Protein AF-A0AAJ0Q1V1-F1 (afdb_monomer_lite)

pLDDT: mean 75.64, std 7.51, range [53.06, 86.56]

Sequence (68 aa):
MDQFLDTVVTLGPPPLIVSLVFVLAYLLVGIPVHCWRGAESRDVFGTLAGVFAALAYITLILSVTRNA

Radius of gyration: 14.28 Å; chains: 1; bounding box: 32×17×38 Å

Structure (mmCIF, N/CA/C/O backbone):
data_AF-A0AAJ0Q1V1-F1
#
_entry.id   AF-A0AAJ0Q1V1-F1
#
loop_
_atom_site.group_PDB
_atom_site.id
_atom_site.type_symbol
_atom_site.label_atom_id
_atom_site.label_alt_id
_atom_site.label_comp_id
_atom_site.label_asym_id
_atom_site.label_entity_id
_atom_site.label_seq_id
_atom_site.pdbx_PDB_ins_code
_atom_site.Cartn_x
_atom_site.Cartn_y
_atom_site.Cartn_z
_atom_site.occupancy
_atom_site.B_iso_or_equiv
_atom_site.auth_seq_id
_atom_site.auth_comp_id
_atom_site.auth_asym_id
_atom_site.auth_atom_id
_atom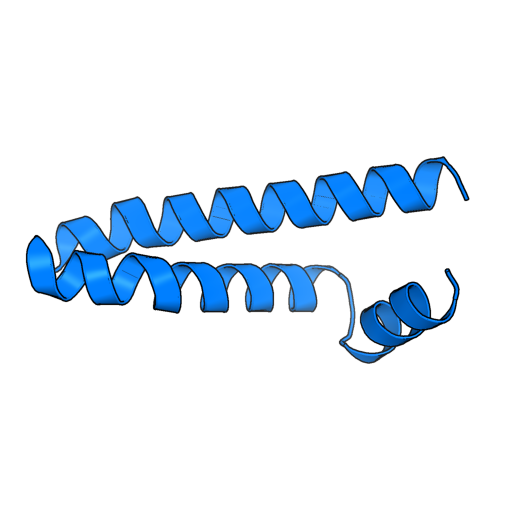_site.pdbx_PDB_model_num
ATOM 1 N N . MET A 1 1 ? -12.633 -12.820 16.342 1.00 55.81 1 MET A N 1
ATOM 2 C CA . MET A 1 1 ? -12.738 -11.546 15.593 1.00 55.81 1 MET A CA 1
ATOM 3 C C . MET A 1 1 ? -11.804 -10.504 16.203 1.00 55.81 1 MET A C 1
ATOM 5 O O . MET A 1 1 ? -11.191 -9.738 15.471 1.00 55.81 1 MET A O 1
ATOM 9 N N . ASP A 1 2 ? -11.599 -10.585 17.517 1.00 60.75 2 ASP A N 1
ATOM 10 C CA . ASP A 1 2 ? -10.744 -9.710 18.327 1.00 60.75 2 ASP A CA 1
ATOM 11 C C . ASP A 1 2 ? -9.280 -9.710 1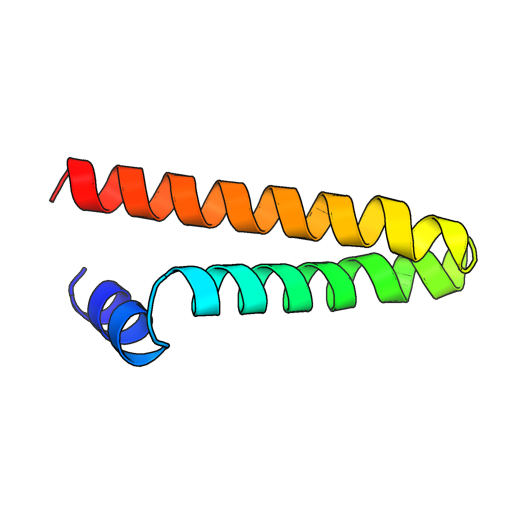7.889 1.00 60.75 2 ASP A C 1
ATOM 13 O O . ASP A 1 2 ? -8.713 -8.648 17.708 1.00 60.75 2 ASP A O 1
ATOM 17 N N . GLN A 1 3 ? -8.697 -10.870 17.570 1.00 68.50 3 GLN A N 1
ATOM 18 C CA . GLN A 1 3 ? -7.296 -10.950 17.132 1.00 68.50 3 GLN A CA 1
ATOM 19 C C . GLN A 1 3 ? -7.015 -10.157 15.843 1.00 68.50 3 GLN A C 1
ATOM 21 O O . GLN A 1 3 ? -5.936 -9.588 15.687 1.00 68.50 3 GLN A O 1
ATOM 26 N N . PHE A 1 4 ? -7.976 -10.100 14.914 1.00 64.56 4 PHE A N 1
ATOM 27 C CA . PHE A 1 4 ? -7.819 -9.335 13.676 1.00 64.56 4 PHE A CA 1
ATOM 28 C C . PHE A 1 4 ? -7.892 -7.832 13.951 1.00 64.56 4 PHE A C 1
ATOM 30 O O . PHE A 1 4 ? -7.059 -7.078 13.455 1.00 64.56 4 PHE A O 1
ATOM 37 N N . LEU A 1 5 ? -8.844 -7.409 14.788 1.00 64.19 5 LEU A N 1
ATOM 38 C CA . LEU A 1 5 ? -8.978 -6.012 15.193 1.00 64.19 5 LEU A CA 1
ATOM 39 C C . LEU A 1 5 ? -7.799 -5.546 16.051 1.00 64.19 5 LEU A C 1
ATOM 41 O O . LEU A 1 5 ? -7.292 -4.461 15.796 1.00 64.19 5 LEU A O 1
ATOM 45 N N . ASP A 1 6 ? -7.303 -6.368 16.978 1.00 66.56 6 ASP A N 1
ATOM 46 C CA . ASP A 1 6 ? -6.095 -6.078 17.757 1.00 66.56 6 ASP A CA 1
ATOM 47 C C . ASP A 1 6 ? -4.891 -5.902 16.836 1.00 66.56 6 ASP A C 1
ATOM 49 O O . ASP A 1 6 ? -4.166 -4.920 16.943 1.00 66.56 6 ASP A O 1
ATOM 53 N N . THR A 1 7 ? -4.708 -6.794 15.858 1.00 66.12 7 THR A N 1
ATOM 54 C CA . THR A 1 7 ? -3.600 -6.683 14.895 1.00 66.12 7 THR A CA 1
ATOM 55 C C . THR A 1 7 ? -3.691 -5.381 14.092 1.00 66.12 7 THR A C 1
ATOM 57 O O . THR A 1 7 ? -2.687 -4.691 13.921 1.00 66.12 7 THR A O 1
ATOM 60 N N . VAL A 1 8 ? -4.896 -5.006 13.648 1.00 62.44 8 VAL A N 1
ATOM 61 C CA . VAL A 1 8 ? -5.164 -3.747 12.936 1.00 62.44 8 VAL A CA 1
ATOM 62 C C . VAL A 1 8 ? -4.915 -2.533 13.837 1.00 62.44 8 VAL A C 1
ATOM 64 O O . VAL A 1 8 ? -4.241 -1.601 13.425 1.00 62.44 8 VAL A O 1
ATOM 67 N N . VAL A 1 9 ? -5.380 -2.537 15.084 1.00 64.69 9 VAL A N 1
ATOM 68 C CA . VAL A 1 9 ? -5.159 -1.427 16.027 1.00 64.69 9 VAL A CA 1
ATOM 69 C C . VAL A 1 9 ? -3.675 -1.291 16.389 1.00 64.69 9 VAL A C 1
ATOM 71 O O . VAL A 1 9 ? -3.165 -0.173 16.483 1.00 64.69 9 VAL A O 1
ATOM 74 N N . THR A 1 10 ? -2.955 -2.409 16.513 1.00 68.00 10 THR A N 1
ATOM 75 C CA . THR A 1 10 ? -1.513 -2.428 16.819 1.00 68.00 10 THR A CA 1
ATOM 76 C C . THR A 1 10 ? -0.662 -1.941 15.640 1.00 68.00 10 THR A C 1
ATOM 78 O O . THR A 1 10 ? 0.397 -1.353 15.847 1.00 68.00 10 THR A O 1
ATOM 81 N N . LEU A 1 11 ? -1.127 -2.138 14.399 1.00 64.44 11 LEU A N 1
ATOM 82 C CA . LEU A 1 11 ? -0.472 -1.646 13.176 1.00 64.44 11 LEU A CA 1
ATOM 83 C C . LEU A 1 11 ? -0.536 -0.113 13.019 1.00 64.44 11 LEU A C 1
ATOM 85 O O . LEU A 1 11 ? 0.190 0.446 12.195 1.00 64.44 11 LEU A O 1
ATOM 89 N N . GLY A 1 12 ? -1.358 0.573 13.815 1.00 69.12 12 GLY A N 1
ATOM 90 C CA . GLY A 1 12 ? -1.458 2.030 13.853 1.00 69.12 12 GLY A CA 1
ATOM 91 C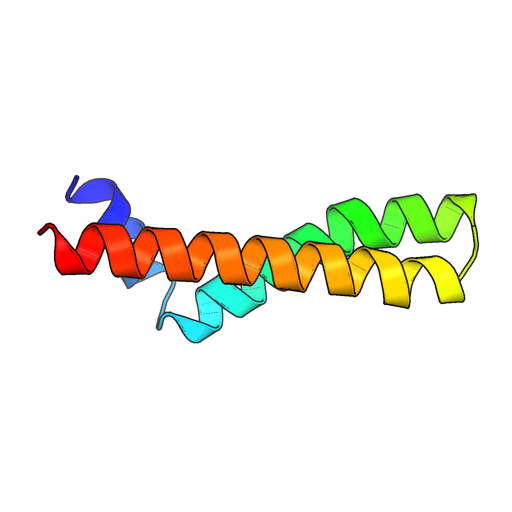 C . GLY A 1 12 ? -2.783 2.573 13.303 1.00 69.12 12 GLY A C 1
ATOM 92 O O . GLY A 1 12 ? -3.665 1.815 12.902 1.00 69.12 12 GLY A O 1
ATOM 93 N N . PRO A 1 13 ? -2.967 3.907 13.294 1.00 74.44 13 PRO A N 1
ATOM 94 C CA . PRO A 1 13 ? -4.193 4.541 12.820 1.00 74.44 13 PRO A CA 1
ATOM 95 C C . PRO A 1 13 ?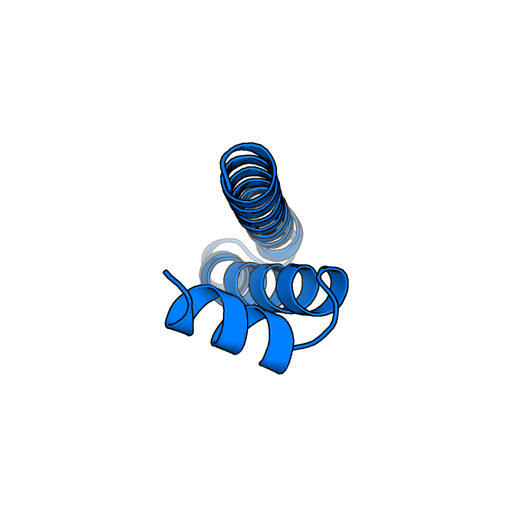 -4.553 4.103 11.383 1.00 74.44 13 PRO A C 1
ATOM 97 O O . PRO A 1 13 ? -3.654 3.916 10.561 1.00 74.44 13 PRO A O 1
ATOM 100 N N . PRO A 1 14 ? -5.851 4.000 11.024 1.00 74.06 14 PRO A N 1
ATOM 101 C CA . PRO A 1 14 ? -6.306 3.461 9.735 1.00 74.06 14 PRO A CA 1
ATOM 102 C C . PRO A 1 14 ? -5.598 4.006 8.475 1.00 74.06 14 PRO A C 1
ATOM 104 O O . PRO A 1 14 ? -5.339 3.213 7.566 1.00 74.06 14 PRO A O 1
ATOM 107 N N . PRO A 1 15 ? -5.219 5.302 8.396 1.00 78.12 15 PRO A N 1
ATOM 108 C CA . PRO A 1 15 ? -4.454 5.835 7.269 1.00 78.12 15 PRO A CA 1
ATOM 109 C C . PRO A 1 15 ? -3.087 5.166 7.070 1.00 78.12 15 PRO A C 1
ATOM 111 O O . PRO A 1 15 ? -2.659 4.995 5.929 1.00 78.12 15 PRO A O 1
ATOM 114 N N . LEU A 1 16 ? -2.410 4.753 8.149 1.00 77.12 16 LEU A N 1
ATOM 115 C CA . LEU A 1 16 ? -1.126 4.056 8.051 1.00 77.12 16 LEU A CA 1
ATOM 116 C C . LEU A 1 16 ? -1.293 2.700 7.370 1.00 77.12 16 LEU A C 1
ATOM 118 O O . LEU A 1 16 ? -0.535 2.375 6.460 1.00 77.12 16 LEU A O 1
ATOM 122 N N . ILE A 1 17 ? -2.329 1.948 7.728 1.00 79.50 17 ILE A N 1
ATOM 123 C CA . ILE A 1 17 ? -2.568 0.626 7.140 1.00 79.50 17 ILE A CA 1
ATOM 124 C C . ILE A 1 17 ? -2.969 0.755 5.672 1.00 79.50 17 ILE A C 1
ATOM 126 O O . ILE A 1 17 ? -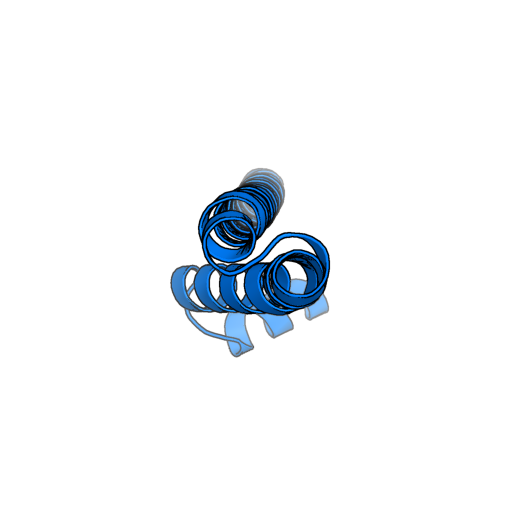2.468 0.011 4.834 1.00 79.50 17 ILE A O 1
ATOM 130 N N . VAL A 1 18 ? -3.777 1.764 5.336 1.00 80.19 18 VAL A N 1
ATOM 131 C CA . VAL A 1 18 ? -4.090 2.107 3.942 1.00 80.19 18 VAL A CA 1
ATOM 132 C C . VAL A 1 18 ? -2.820 2.419 3.149 1.00 80.19 18 VAL A C 1
ATOM 134 O O . VAL A 1 18 ? -2.644 1.895 2.049 1.00 80.19 18 VAL A O 1
ATOM 137 N N . SER A 1 19 ? -1.910 3.223 3.706 1.00 81.88 19 SER A N 1
ATOM 138 C CA . SER A 1 19 ? -0.643 3.546 3.042 1.00 81.88 19 SER A CA 1
ATOM 139 C C . SER A 1 19 ? 0.249 2.313 2.859 1.00 81.88 19 SER A C 1
ATOM 141 O O . SER A 1 19 ? 0.860 2.147 1.807 1.00 81.88 19 SER A O 1
ATOM 143 N N . LEU A 1 20 ? 0.256 1.395 3.827 1.00 81.81 20 LEU A N 1
ATOM 144 C CA . LEU A 1 20 ? 1.033 0.159 3.771 1.00 81.81 20 LEU A CA 1
ATOM 145 C C . LEU A 1 20 ? 0.477 -0.813 2.721 1.00 81.81 20 LEU A C 1
ATOM 147 O O . LEU A 1 20 ? 1.238 -1.363 1.926 1.00 81.81 20 LEU A O 1
ATOM 151 N N . VAL A 1 21 ? -0.849 -0.967 2.660 1.00 82.12 21 VAL A N 1
ATOM 152 C CA . VAL A 1 21 ? -1.540 -1.749 1.622 1.00 82.12 21 VAL A CA 1
ATOM 153 C C . VAL A 1 21 ? -1.284 -1.155 0.235 1.00 82.12 21 VAL A C 1
ATOM 155 O O . VAL A 1 21 ? -0.987 -1.898 -0.702 1.00 82.12 21 VAL A O 1
ATOM 158 N N . PHE A 1 22 ? -1.329 0.174 0.104 1.00 83.62 22 PHE A N 1
ATOM 159 C CA . PHE A 1 22 ? -1.005 0.870 -1.141 1.00 83.62 22 PHE A CA 1
ATOM 160 C C . PHE A 1 22 ? 0.442 0.605 -1.575 1.00 83.62 22 PHE A C 1
ATOM 162 O O . PHE A 1 22 ? 0.672 0.229 -2.723 1.00 83.62 22 PHE A O 1
ATOM 169 N N . VAL A 1 23 ? 1.412 0.748 -0.665 1.00 84.62 23 VAL A N 1
ATOM 170 C CA . VAL A 1 23 ? 2.834 0.492 -0.944 1.00 84.62 23 VAL A CA 1
ATOM 171 C C . VAL A 1 23 ? 3.055 -0.960 -1.360 1.00 84.62 23 VAL A C 1
ATOM 173 O O . VAL A 1 23 ? 3.731 -1.207 -2.356 1.00 84.62 23 VAL A O 1
ATOM 176 N N . LEU A 1 24 ? 2.454 -1.924 -0.658 1.00 82.25 24 LEU A N 1
ATOM 177 C CA . LEU A 1 24 ? 2.552 -3.342 -1.012 1.00 82.25 24 LEU A CA 1
ATOM 178 C C . LEU A 1 24 ? 2.002 -3.622 -2.409 1.00 82.25 24 LEU A C 1
ATOM 180 O O . LEU A 1 24 ? 2.680 -4.258 -3.213 1.00 82.25 24 LEU A O 1
ATOM 184 N N . ALA A 1 25 ? 0.803 -3.130 -2.717 1.00 80.88 25 ALA A N 1
ATOM 185 C CA . ALA A 1 25 ? 0.193 -3.306 -4.030 1.00 80.88 25 ALA A CA 1
ATOM 186 C C . ALA A 1 25 ? 1.000 -2.603 -5.135 1.00 80.88 25 ALA A C 1
ATOM 188 O O . ALA A 1 25 ? 1.208 -3.178 -6.203 1.00 80.88 25 ALA A O 1
ATOM 189 N N . TYR A 1 26 ? 1.524 -1.404 -4.871 1.00 79.44 26 TYR A N 1
ATOM 190 C CA . TYR A 1 26 ? 2.388 -0.683 -5.804 1.00 79.44 26 TYR A CA 1
ATOM 191 C C . TYR A 1 26 ? 3.708 -1.427 -6.054 1.00 79.44 26 TYR A C 1
ATOM 193 O O . TYR A 1 26 ? 4.166 -1.494 -7.191 1.00 79.44 26 TYR A O 1
ATOM 201 N N . LEU A 1 27 ? 4.308 -2.046 -5.036 1.00 81.38 27 LEU A N 1
ATOM 202 C CA . LEU A 1 27 ? 5.517 -2.857 -5.205 1.00 81.38 27 LEU A CA 1
ATOM 203 C C . LEU A 1 27 ? 5.222 -4.164 -5.957 1.00 81.38 27 LEU A C 1
ATOM 205 O O . LEU A 1 27 ? 5.940 -4.500 -6.894 1.00 81.38 27 LEU A O 1
ATOM 209 N N . LEU A 1 28 ? 4.153 -4.874 -5.587 1.00 81.44 28 LEU A N 1
ATOM 210 C CA . LEU A 1 28 ? 3.778 -6.168 -6.172 1.00 81.44 28 LEU A CA 1
ATOM 211 C C . LEU A 1 28 ? 3.258 -6.063 -7.605 1.00 81.44 28 LEU A C 1
ATOM 213 O O . LEU A 1 28 ? 3.445 -6.996 -8.376 1.00 81.44 28 LEU A O 1
ATOM 217 N N . VAL A 1 29 ? 2.594 -4.965 -7.965 1.00 78.56 29 VAL A N 1
ATOM 218 C CA . VAL A 1 29 ? 2.023 -4.776 -9.308 1.00 78.56 29 VAL A CA 1
ATOM 219 C C . VAL A 1 29 ? 2.861 -3.803 -10.121 1.00 78.56 29 VAL A C 1
ATOM 221 O O . VAL A 1 29 ? 3.192 -4.083 -11.271 1.00 78.56 29 VAL A O 1
ATOM 224 N N . GLY A 1 30 ? 3.259 -2.681 -9.529 1.00 74.69 30 GLY A N 1
ATOM 225 C CA . GLY A 1 30 ? 4.037 -1.657 -10.211 1.00 74.69 30 GLY A CA 1
ATOM 226 C C . GLY A 1 30 ? 5.414 -2.159 -10.639 1.00 74.69 30 GLY A C 1
ATOM 227 O O . GLY A 1 30 ? 5.759 -1.979 -11.803 1.00 74.69 30 GLY A O 1
ATOM 228 N N . ILE A 1 31 ? 6.202 -2.802 -9.764 1.00 75.75 31 ILE A N 1
ATOM 229 C CA . ILE A 1 31 ? 7.566 -3.243 -10.131 1.00 75.75 31 ILE A CA 1
ATOM 230 C C . ILE A 1 31 ? 7.547 -4.289 -11.257 1.00 75.75 31 ILE A C 1
ATOM 232 O O . ILE A 1 31 ? 8.288 -4.116 -12.225 1.00 75.75 31 ILE A O 1
ATOM 236 N N . PRO A 1 32 ? 6.707 -5.340 -11.228 1.00 74.56 32 PRO A N 1
ATOM 237 C CA . PRO A 1 32 ? 6.660 -6.280 -12.348 1.00 74.56 32 PRO A CA 1
ATOM 238 C C . PRO A 1 32 ? 6.208 -5.623 -13.654 1.00 74.56 32 PRO A C 1
ATOM 240 O O . PRO A 1 32 ? 6.777 -5.888 -14.714 1.00 74.56 32 PRO A O 1
ATOM 243 N N . VAL A 1 33 ? 5.228 -4.718 -13.585 1.00 77.06 33 VAL A N 1
ATOM 244 C CA . VAL A 1 33 ? 4.741 -3.982 -14.759 1.00 77.06 33 VAL A CA 1
ATOM 245 C C . VAL A 1 33 ? 5.810 -3.025 -15.300 1.00 77.06 33 VAL A C 1
ATOM 247 O O . VAL A 1 33 ? 5.981 -2.944 -16.516 1.00 77.06 33 VAL A O 1
ATOM 250 N N . HIS A 1 34 ? 6.601 -2.400 -14.421 1.00 75.81 34 HIS A N 1
ATOM 251 C CA . HIS A 1 34 ? 7.769 -1.591 -14.778 1.00 75.81 34 HIS A CA 1
ATOM 252 C C . HIS A 1 34 ? 8.745 -2.372 -15.659 1.00 75.81 34 HIS A C 1
ATOM 254 O O . HIS A 1 34 ? 9.142 -1.895 -16.722 1.00 75.81 34 HIS A O 1
ATOM 260 N N . CYS A 1 35 ? 9.094 -3.589 -15.232 1.00 76.75 35 CYS A N 1
ATOM 261 C CA . CYS A 1 35 ? 10.039 -4.446 -15.940 1.00 76.75 35 CYS A CA 1
ATOM 262 C C . CYS A 1 35 ? 9.510 -4.913 -17.305 1.00 76.75 35 CYS A C 1
ATOM 264 O O . CYS A 1 35 ? 10.305 -5.147 -18.210 1.00 76.75 35 CYS A O 1
ATOM 266 N N . TRP A 1 36 ? 8.188 -5.037 -17.475 1.00 76.38 36 TRP A N 1
ATOM 267 C CA . TRP A 1 36 ? 7.586 -5.503 -18.730 1.00 76.38 36 TRP A CA 1
ATOM 268 C C . TRP A 1 36 ? 7.223 -4.402 -19.728 1.00 76.38 36 TRP A C 1
ATOM 270 O O . TRP A 1 36 ? 7.286 -4.642 -20.933 1.00 76.38 36 TRP A O 1
ATOM 280 N N . ARG A 1 37 ? 6.784 -3.226 -19.268 1.00 75.06 37 ARG A N 1
ATOM 281 C CA . ARG A 1 37 ? 6.180 -2.182 -20.125 1.00 75.06 37 ARG A CA 1
ATOM 282 C C . ARG A 1 37 ? 6.774 -0.786 -19.918 1.00 75.06 37 ARG A C 1
ATOM 284 O O . ARG A 1 37 ? 6.304 0.165 -20.538 1.00 75.06 37 ARG A O 1
ATOM 291 N N . GLY A 1 38 ? 7.820 -0.657 -19.101 1.00 77.81 38 GLY A N 1
ATOM 292 C CA . GLY A 1 38 ? 8.542 0.596 -18.880 1.00 77.81 38 GLY A CA 1
ATOM 293 C C . GLY A 1 38 ? 7.960 1.473 -17.767 1.00 77.81 38 GLY A C 1
ATOM 294 O O . GLY A 1 38 ? 6.925 1.167 -17.169 1.00 77.81 38 GLY A O 1
ATOM 295 N N . ALA A 1 39 ? 8.651 2.581 -17.480 1.00 74.38 39 ALA A N 1
ATOM 296 C CA . ALA A 1 39 ? 8.406 3.458 -16.329 1.00 74.38 39 ALA A CA 1
ATOM 297 C C . ALA A 1 39 ? 6.964 3.964 -16.203 1.00 74.38 39 ALA A C 1
ATOM 299 O O . ALA A 1 39 ? 6.372 3.836 -15.136 1.00 74.38 39 ALA A O 1
ATOM 300 N N . GLU A 1 40 ? 6.375 4.422 -17.304 1.00 74.88 40 GLU A N 1
ATOM 301 C CA . GLU A 1 40 ? 5.010 4.967 -17.351 1.00 74.88 40 GLU A CA 1
ATOM 302 C C . GLU A 1 40 ? 3.947 3.952 -16.895 1.00 74.88 40 GLU A C 1
ATOM 304 O O . GLU A 1 40 ? 2.983 4.279 -16.204 1.00 74.88 40 GLU A O 1
ATOM 309 N N . SER A 1 41 ? 4.136 2.677 -17.243 1.00 71.50 41 SER A N 1
ATOM 310 C CA . SER A 1 41 ? 3.174 1.624 -16.911 1.00 71.50 41 SER A CA 1
ATOM 311 C C . SER A 1 41 ? 3.162 1.286 -15.416 1.00 71.50 41 SER A C 1
ATOM 313 O O . SER A 1 41 ? 2.107 0.971 -14.864 1.00 71.50 41 SER A O 1
ATOM 315 N N . ARG A 1 42 ? 4.306 1.417 -14.733 1.00 72.56 42 ARG A N 1
ATOM 316 C CA . ARG A 1 42 ? 4.408 1.248 -13.277 1.00 72.56 42 ARG A CA 1
ATOM 317 C C . ARG A 1 42 ? 3.524 2.246 -12.552 1.00 72.56 42 ARG A C 1
ATOM 319 O O . ARG A 1 42 ? 2.785 1.865 -11.647 1.00 72.56 42 ARG A O 1
ATOM 326 N N . ASP A 1 43 ? 3.620 3.509 -12.946 1.00 76.44 43 ASP A N 1
ATOM 327 C CA . ASP A 1 43 ? 2.967 4.593 -12.229 1.00 76.44 43 ASP A CA 1
ATOM 328 C C . ASP A 1 43 ? 1.452 4.542 -12.430 1.00 76.44 43 ASP A C 1
ATOM 330 O O . ASP A 1 43 ? 0.714 4.743 -11.473 1.00 76.44 43 ASP A O 1
ATOM 334 N N . VAL A 1 44 ? 0.955 4.151 -13.607 1.00 75.94 44 VAL A N 1
ATOM 335 C CA . VAL A 1 44 ? -0.495 4.004 -13.821 1.00 75.94 44 VAL A CA 1
ATOM 336 C C . VAL A 1 44 ? -1.043 2.736 -13.154 1.00 75.94 44 VAL A C 1
ATOM 338 O O . VAL A 1 44 ? -1.965 2.809 -12.341 1.00 75.94 44 VAL A O 1
ATOM 341 N N . PHE A 1 45 ? -0.481 1.560 -13.457 1.00 76.88 45 PHE A N 1
ATOM 342 C CA . PHE A 1 45 ? -1.039 0.288 -12.978 1.00 76.88 45 PHE A CA 1
ATOM 343 C C . PHE A 1 45 ? -0.750 0.027 -11.498 1.00 76.88 45 PHE A C 1
ATOM 345 O O . PHE A 1 45 ? -1.620 -0.480 -10.791 1.00 76.88 45 PHE A O 1
ATOM 352 N N . GLY A 1 46 ? 0.435 0.404 -11.011 1.00 77.81 46 GLY A N 1
ATOM 353 C CA . GLY A 1 46 ? 0.791 0.286 -9.598 1.00 77.81 46 GLY A CA 1
ATOM 354 C C . GLY A 1 46 ? -0.066 1.192 -8.717 1.00 77.81 46 GLY A C 1
ATOM 355 O O . GLY A 1 46 ? -0.558 0.751 -7.680 1.00 77.81 46 GLY A O 1
ATOM 356 N N . THR A 1 47 ? -0.311 2.434 -9.146 1.00 81.19 47 THR A N 1
ATOM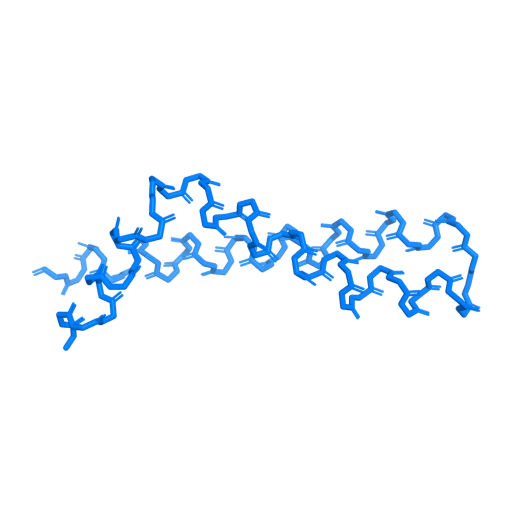 357 C CA . THR A 1 47 ? -1.155 3.376 -8.390 1.00 81.19 47 THR A CA 1
ATOM 358 C C . THR A 1 47 ? -2.614 2.932 -8.400 1.00 81.19 47 THR A C 1
ATOM 360 O O . THR A 1 47 ? -3.247 2.936 -7.348 1.00 81.19 47 THR A O 1
ATOM 363 N N . LEU A 1 48 ? -3.146 2.471 -9.540 1.00 80.88 48 LEU A N 1
ATOM 364 C CA . LEU A 1 48 ? -4.502 1.914 -9.605 1.00 80.88 48 LEU A CA 1
ATOM 365 C C . LEU A 1 48 ? -4.655 0.693 -8.690 1.00 80.88 48 LEU A C 1
ATOM 367 O O . LEU A 1 48 ? -5.603 0.641 -7.910 1.00 80.88 48 LEU A O 1
ATOM 371 N N . ALA A 1 49 ? -3.710 -0.251 -8.728 1.00 80.38 49 ALA A N 1
ATOM 372 C CA . ALA A 1 49 ? -3.725 -1.417 -7.846 1.00 80.38 49 ALA A CA 1
ATOM 373 C C . ALA A 1 49 ? -3.694 -1.015 -6.363 1.00 80.38 49 ALA A C 1
ATOM 375 O O . ALA A 1 49 ? -4.473 -1.539 -5.566 1.00 80.38 49 ALA A O 1
ATOM 376 N N . GLY A 1 50 ? -2.851 -0.042 -6.007 1.00 82.50 50 GLY A N 1
ATOM 377 C CA . GLY A 1 50 ? -2.798 0.519 -4.661 1.00 82.50 50 GLY A CA 1
ATOM 378 C C . GLY A 1 50 ? -4.107 1.177 -4.227 1.00 82.50 50 GLY A C 1
ATOM 379 O O . GLY A 1 50 ? -4.574 0.915 -3.119 1.00 82.50 50 GLY A O 1
ATOM 380 N N . VAL A 1 51 ? -4.733 1.985 -5.088 1.00 85.06 51 VAL A N 1
ATOM 381 C CA . VAL A 1 51 ? -6.026 2.633 -4.800 1.00 85.06 51 VAL A CA 1
ATOM 382 C C . VAL A 1 51 ? -7.131 1.592 -4.618 1.00 85.06 51 VAL A C 1
ATOM 384 O O . VAL A 1 51 ? -7.893 1.680 -3.657 1.00 85.06 51 VAL A O 1
ATOM 387 N N . PHE A 1 52 ? -7.207 0.574 -5.479 1.00 86.56 52 PHE A N 1
ATOM 388 C CA . PHE A 1 52 ? -8.201 -0.494 -5.337 1.00 86.56 52 PHE A CA 1
ATOM 389 C C . PHE A 1 52 ? -8.009 -1.301 -4.049 1.00 86.56 52 PHE A C 1
ATOM 391 O O . PHE A 1 52 ? -8.989 -1.580 -3.357 1.00 86.56 52 PHE A O 1
ATOM 398 N N . ALA A 1 53 ? -6.768 -1.635 -3.689 1.00 82.50 53 ALA A N 1
ATOM 399 C CA . ALA A 1 53 ? -6.469 -2.355 -2.454 1.00 82.50 53 ALA A CA 1
ATOM 400 C C . ALA A 1 53 ? -6.806 -1.517 -1.203 1.00 82.50 53 ALA A C 1
ATOM 402 O O . ALA A 1 53 ? -7.412 -2.024 -0.257 1.00 82.50 53 ALA A O 1
ATOM 403 N N . ALA A 1 54 ? -6.494 -0.218 -1.228 1.00 83.06 54 ALA A N 1
ATOM 404 C CA . ALA A 1 54 ? -6.869 0.738 -0.188 1.00 83.06 54 ALA A CA 1
ATOM 405 C C . ALA A 1 54 ? -8.393 0.852 -0.021 1.00 83.06 54 ALA A C 1
ATOM 407 O O . ALA A 1 54 ? -8.903 0.787 1.098 1.00 83.06 54 ALA A O 1
ATOM 408 N N . LEU A 1 55 ? -9.130 0.982 -1.128 1.00 85.25 55 LEU A N 1
ATOM 409 C CA . LEU A 1 55 ? -10.591 1.039 -1.107 1.00 85.25 55 LEU A CA 1
ATOM 410 C C . LEU A 1 55 ? -11.190 -0.263 -0.572 1.00 85.25 55 LEU A C 1
ATOM 412 O O . LEU A 1 55 ? -12.078 -0.210 0.276 1.00 85.25 55 LEU A O 1
ATOM 416 N N . ALA A 1 56 ? -10.686 -1.422 -1.000 1.00 84.50 56 ALA A N 1
ATOM 417 C CA . ALA A 1 56 ? -11.135 -2.716 -0.489 1.00 84.50 56 ALA A CA 1
ATOM 418 C C . ALA A 1 56 ? -10.937 -2.824 1.032 1.00 84.50 56 ALA A C 1
ATOM 420 O O . ALA A 1 56 ? -11.855 -3.234 1.743 1.00 84.50 56 ALA A O 1
ATOM 421 N N . TYR A 1 57 ? -9.782 -2.382 1.541 1.00 80.56 57 TYR A N 1
ATOM 422 C CA . TYR A 1 57 ? -9.494 -2.345 2.974 1.00 80.56 57 TYR A CA 1
ATOM 423 C C . TYR A 1 57 ? -10.450 -1.423 3.743 1.00 80.56 57 TYR A C 1
ATOM 425 O O . TYR A 1 57 ? -11.046 -1.847 4.732 1.00 80.56 57 TYR A O 1
ATOM 433 N N . ILE A 1 58 ? -10.656 -0.188 3.271 1.00 82.12 58 ILE A N 1
ATOM 434 C CA . ILE A 1 58 ? -11.588 0.760 3.904 1.00 82.12 58 ILE A CA 1
ATOM 435 C C . ILE A 1 58 ? -13.008 0.190 3.907 1.00 82.12 58 ILE A C 1
ATOM 437 O O . ILE A 1 58 ? -13.701 0.268 4.917 1.00 82.12 58 ILE A O 1
ATOM 441 N N . THR A 1 59 ? -13.434 -0.418 2.800 1.00 84.50 59 THR A N 1
ATOM 442 C CA . THR A 1 59 ? -14.775 -1.005 2.674 1.00 84.50 59 THR A CA 1
ATOM 443 C C . THR A 1 59 ? -14.954 -2.178 3.636 1.00 84.50 59 THR A C 1
ATOM 445 O O . THR A 1 59 ? -15.987 -2.268 4.299 1.00 84.50 59 THR A O 1
ATOM 448 N N . LEU A 1 60 ? -13.941 -3.041 3.771 1.00 81.44 60 LEU A N 1
ATOM 449 C CA . LEU A 1 60 ? -13.944 -4.132 4.747 1.00 81.44 60 LEU A CA 1
ATOM 450 C C . LEU A 1 60 ? -14.001 -3.611 6.181 1.00 81.44 60 LEU A C 1
ATOM 452 O O . LEU A 1 60 ? -14.830 -4.088 6.951 1.00 81.44 60 LEU A O 1
ATOM 456 N N . ILE A 1 61 ? -13.185 -2.615 6.533 1.00 79.94 61 ILE A N 1
ATOM 457 C CA . ILE A 1 61 ? -13.222 -2.013 7.870 1.00 79.94 61 ILE A CA 1
ATOM 458 C C . ILE A 1 61 ? -14.575 -1.377 8.149 1.00 79.94 61 ILE A C 1
ATOM 460 O O . ILE A 1 61 ? -15.178 -1.697 9.163 1.00 79.94 61 ILE A O 1
ATOM 464 N N . LEU A 1 62 ? -15.091 -0.529 7.259 1.00 80.25 62 LEU A N 1
ATOM 465 C CA . LEU A 1 62 ? -16.391 0.111 7.461 1.00 80.25 62 LEU A CA 1
ATOM 466 C C . LEU A 1 62 ? -17.518 -0.919 7.563 1.00 80.25 62 LEU A C 1
ATOM 468 O O . LEU A 1 62 ? -18.418 -0.750 8.379 1.00 80.25 62 LEU A O 1
ATOM 472 N N . SER A 1 63 ? -17.465 -1.994 6.773 1.00 77.69 63 SER A N 1
ATOM 473 C CA . SER A 1 63 ? -18.425 -3.093 6.868 1.00 77.69 63 SER A CA 1
ATOM 474 C C . SER A 1 63 ? -18.324 -3.821 8.208 1.00 77.69 63 SER A C 1
ATOM 476 O O . SER A 1 63 ? -19.349 -4.088 8.825 1.00 77.69 63 SER A O 1
ATOM 478 N N . VAL A 1 64 ? -17.119 -4.139 8.680 1.00 73.38 64 VAL A N 1
ATOM 479 C CA . VAL A 1 64 ? -16.926 -4.810 9.974 1.00 73.38 64 VAL A CA 1
ATOM 480 C C . VAL A 1 64 ? -17.339 -3.893 11.123 1.00 73.38 64 VAL A C 1
ATOM 482 O O . VAL A 1 64 ? -18.141 -4.302 11.948 1.00 73.38 64 VAL A O 1
ATOM 485 N N . THR A 1 65 ? -16.881 -2.642 11.143 1.00 70.06 65 THR A N 1
ATOM 486 C CA . THR A 1 65 ? -17.226 -1.655 12.177 1.00 70.06 65 THR A CA 1
ATOM 487 C C . THR A 1 65 ? -18.719 -1.327 12.206 1.00 70.06 65 THR A C 1
ATOM 489 O O . THR A 1 65 ? -19.253 -1.057 13.271 1.00 70.06 65 THR A O 1
ATOM 492 N N . ARG A 1 66 ? -19.418 -1.348 11.064 1.00 69.19 66 ARG A N 1
ATOM 493 C CA . ARG A 1 66 ? -20.871 -1.119 11.016 1.00 69.19 66 ARG A CA 1
ATOM 494 C C . ARG A 1 66 ? -21.692 -2.312 11.520 1.00 69.19 66 ARG A C 1
ATOM 496 O O . ARG A 1 66 ? -22.829 -2.108 11.933 1.00 69.19 66 ARG A O 1
ATOM 503 N N . ASN A 1 67 ? -21.160 -3.530 11.425 1.00 58.75 67 ASN A N 1
ATOM 504 C CA . ASN A 1 67 ? -21.850 -4.770 11.803 1.00 58.75 67 ASN A CA 1
ATOM 505 C C . ASN A 1 67 ? -21.319 -5.384 13.120 1.00 58.75 67 ASN A C 1
ATOM 507 O O . ASN A 1 67 ? -21.660 -6.528 13.420 1.00 58.75 67 ASN A O 1
ATOM 511 N N . ALA A 1 68 ? -20.476 -4.658 13.861 1.00 53.06 68 ALA A N 1
ATOM 512 C CA . ALA A 1 68 ? -19.951 -5.016 15.182 1.00 53.06 68 ALA A CA 1
ATOM 513 C C . ALA A 1 68 ? -20.710 -4.257 16.276 1.00 53.06 68 ALA A C 1
ATOM 515 O O . ALA A 1 68 ? -20.913 -4.858 17.353 1.00 53.06 68 ALA A O 1
#

Foldseek 3Di:
DVVVVVVVVVCDDLVSVLVVLLVVQLVVFLVVLCVVPNDVRSVVGSNVSSVVSSVVSVVVVVVVVVVD

Secondary structure (DSSP, 8-state):
-HHHHHHHHHT-SHHHHHHHHHHHHIIIIIHHHHHHH-HHHHHHHHHHHHHHHHHHHHHHHHHHHH--